Protein AF-A0A350T5T1-F1 (afdb_monomer_lite)

Sequence (169 aa):
MILPTPPPGENVVFPPTSTLLTLTTRSTAFAGVGTYNWWSVSANSGGKVTAPFIQLDPSFAIAVAGEQAQLYFQDGSPTPQSTVIEVFPAEGNVATPTNAQGIPNKTPAFVRQTDPVISKTIDGGDLTFALTVNPGEYLVYAKVTWPMVKGVEDQGDQMTEYLYRVRVQ

pLDDT: mean 85.27, std 15.11, range [41.88, 98.5]

Radius of gyration: 16.6 Å; chains: 1; bounding box: 42×27×44 Å

Secondary structure (DSSP, 8-state):
-PPPPPPSSS---SSPPEEEEETTT--EEEPEEEEEEEEETTTTEEEEEPPSSEEPPS--EEE-TT-EEEEEE-TTPPPPSEEEEEEEESTTTEE--B-TTSPBPSS-EE---S--SEEEEEESS--EEE--S-SEEEEEEEEEEEPPPTT-GGG--EEEEEEEEEEE-

Foldseek 3Di:
DDFDAADPDWFQAPPFWKWKAWDPQRFIWTWFWAKFKGTGPVVLDIAIDHHPWTFADPGEGEYAAFTKMWMDGDPRAAKFQKKKKFKAAPVPQKDFDADPVRHTDPTITGDPDDHGPDIDMDGIRGRMDTRNDDFHKMKIKMKTWGTDHPSCPVVPTGIIIIITIYGYD

Structure (mmCIF, N/CA/C/O backbone):
data_AF-A0A350T5T1-F1
#
_entry.id   AF-A0A350T5T1-F1
#
loop_
_atom_site.group_PDB
_atom_site.id
_atom_site.type_symbol
_atom_site.label_atom_id
_atom_site.label_alt_id
_atom_site.label_comp_id
_atom_site.label_asym_id
_atom_site.label_entity_id
_atom_site.label_seq_id
_atom_site.pdbx_PDB_ins_code
_atom_site.Cartn_x
_atom_site.Cartn_y
_atom_site.Cartn_z
_atom_site.occupancy
_atom_site.B_iso_or_equiv
_atom_site.auth_seq_id
_atom_site.auth_comp_id
_atom_site.auth_asym_id
_atom_site.auth_atom_id
_atom_site.pdbx_PDB_model_num
ATOM 1 N N . MET A 1 1 ? 6.351 -13.745 -26.929 1.00 45.06 1 MET A N 1
ATOM 2 C CA . MET A 1 1 ? 5.631 -12.927 -25.929 1.00 45.06 1 MET A CA 1
ATOM 3 C C . MET A 1 1 ? 5.797 -11.471 -26.347 1.00 45.06 1 MET A C 1
ATOM 5 O O . MET A 1 1 ? 6.916 -11.101 -26.671 1.00 45.06 1 MET A O 1
ATOM 9 N N . ILE A 1 2 ? 4.716 -10.696 -26.473 1.00 44.91 2 ILE A N 1
ATOM 10 C CA . ILE A 1 2 ? 4.777 -9.279 -26.880 1.00 44.91 2 ILE A CA 1
ATOM 11 C C . ILE A 1 2 ? 4.774 -8.450 -25.594 1.00 44.91 2 ILE A C 1
ATOM 13 O O . ILE A 1 2 ? 3.826 -8.553 -24.821 1.00 44.91 2 ILE A O 1
ATOM 17 N N . LEU A 1 3 ? 5.844 -7.694 -25.342 1.00 41.88 3 LEU A N 1
ATOM 18 C CA . LEU A 1 3 ? 5.933 -6.797 -24.186 1.00 41.88 3 LEU A CA 1
ATOM 19 C C . LEU A 1 3 ? 5.078 -5.541 -24.425 1.00 41.88 3 LEU A C 1
ATOM 21 O O . LEU A 1 3 ? 5.006 -5.082 -25.571 1.00 41.88 3 LEU A O 1
ATOM 25 N N . PRO A 1 4 ? 4.440 -4.973 -23.385 1.00 47.59 4 PRO A N 1
ATOM 26 C CA . PRO A 1 4 ? 3.685 -3.735 -23.520 1.00 47.59 4 PRO A CA 1
ATOM 27 C C . PRO A 1 4 ? 4.594 -2.583 -23.968 1.00 47.59 4 PRO A C 1
ATOM 29 O O . PRO A 1 4 ? 5.733 -2.439 -23.513 1.00 47.59 4 PRO A O 1
ATOM 32 N N . THR A 1 5 ? 4.078 -1.757 -24.876 1.00 48.50 5 THR A N 1
ATOM 33 C CA . THR A 1 5 ? 4.735 -0.524 -25.316 1.00 48.50 5 THR A CA 1
ATOM 34 C C . THR A 1 5 ? 4.541 0.548 -24.238 1.00 48.50 5 THR A C 1
ATOM 36 O O . THR A 1 5 ? 3.418 0.693 -23.752 1.00 48.50 5 THR A O 1
ATOM 39 N N . PRO A 1 6 ? 5.585 1.297 -23.845 1.00 50.25 6 PRO A N 1
ATOM 40 C CA . PRO A 1 6 ? 5.438 2.360 -22.854 1.00 50.25 6 PRO A CA 1
ATOM 41 C C . PRO A 1 6 ? 4.449 3.447 -23.326 1.00 50.25 6 PRO A C 1
ATOM 43 O O . PRO A 1 6 ? 4.332 3.662 -24.539 1.00 50.25 6 PRO A O 1
ATOM 46 N N . PRO A 1 7 ? 3.742 4.135 -22.406 1.00 50.59 7 PRO A N 1
ATOM 47 C CA . PRO A 1 7 ? 2.850 5.239 -22.757 1.00 50.59 7 PRO A CA 1
ATOM 48 C C . PRO A 1 7 ? 3.573 6.322 -23.583 1.00 50.59 7 PRO A C 1
ATOM 50 O O . PRO A 1 7 ? 4.751 6.594 -23.338 1.00 50.59 7 PRO A O 1
ATOM 53 N N . PRO A 1 8 ? 2.910 6.948 -24.573 1.00 43.09 8 PRO A N 1
ATOM 54 C CA . PRO A 1 8 ? 3.502 8.039 -25.340 1.00 43.09 8 PRO A CA 1
ATOM 55 C C . PRO A 1 8 ? 3.551 9.332 -24.509 1.00 43.09 8 PRO A C 1
ATOM 57 O O . PRO A 1 8 ? 2.512 9.851 -24.114 1.00 43.09 8 PRO A O 1
ATOM 60 N N . GLY A 1 9 ? 4.756 9.877 -24.306 1.00 44.94 9 GLY A N 1
ATOM 61 C CA . GLY A 1 9 ? 4.992 11.115 -23.551 1.00 44.94 9 GLY A CA 1
ATOM 62 C C . GLY A 1 9 ? 5.604 10.863 -22.169 1.00 44.94 9 GLY A C 1
ATOM 63 O O . GLY A 1 9 ? 4.968 10.280 -21.305 1.00 44.94 9 GLY A O 1
ATOM 64 N N . GLU A 1 10 ? 6.838 11.355 -22.009 1.00 44.28 10 GLU A N 1
ATOM 65 C CA . GLU A 1 10 ? 7.696 11.354 -20.812 1.00 44.28 10 GLU A CA 1
ATOM 66 C C . GLU A 1 10 ? 8.058 10.000 -20.169 1.00 44.28 10 GLU A C 1
ATOM 68 O O . GLU A 1 10 ? 7.477 8.950 -20.401 1.00 44.28 10 GLU A O 1
ATOM 73 N N . ASN A 1 11 ? 9.172 10.042 -19.440 1.00 47.16 11 ASN A N 1
ATOM 74 C CA . ASN A 1 11 ? 9.847 8.945 -18.752 1.00 47.16 11 ASN A CA 1
ATOM 75 C C . ASN A 1 11 ? 8.867 7.952 -18.097 1.00 47.16 11 ASN A C 1
ATOM 77 O O . ASN A 1 11 ? 7.928 8.375 -17.430 1.00 47.16 11 ASN A O 1
ATOM 81 N N . VAL A 1 12 ? 9.118 6.642 -18.201 1.00 52.50 12 VAL A N 1
ATOM 82 C CA . VAL A 1 12 ? 8.331 5.630 -17.474 1.00 52.50 12 VAL A CA 1
ATOM 83 C C . VAL A 1 12 ? 8.782 5.627 -16.010 1.00 52.50 12 VAL A C 1
ATOM 85 O O . VAL A 1 12 ? 9.507 4.749 -15.539 1.00 52.50 12 VAL A O 1
ATOM 88 N N . VAL A 1 13 ? 8.396 6.671 -15.280 1.00 50.88 13 VAL A N 1
ATOM 89 C CA . VAL A 1 13 ? 8.675 6.785 -13.852 1.00 50.88 13 VAL A CA 1
ATOM 90 C C . VAL A 1 13 ? 7.786 5.786 -13.125 1.00 50.88 13 VAL A C 1
ATOM 92 O O . VAL A 1 13 ? 6.655 6.074 -12.748 1.00 50.88 13 VAL A O 1
ATOM 95 N N . PHE A 1 14 ? 8.314 4.586 -12.933 1.00 59.44 14 PHE A N 1
ATOM 96 C CA . PHE A 1 14 ? 7.923 3.772 -11.800 1.00 59.44 14 PHE A CA 1
ATOM 97 C C . PHE A 1 14 ? 8.555 4.413 -10.553 1.00 59.44 14 PHE A C 1
ATOM 99 O O . PHE A 1 14 ? 9.738 4.769 -10.581 1.00 59.44 14 PHE A O 1
ATOM 106 N N . PRO A 1 15 ? 7.765 4.655 -9.500 1.00 65.19 15 PRO A N 1
ATOM 107 C CA . PRO A 1 15 ? 6.470 4.040 -9.243 1.00 65.19 15 PRO A CA 1
ATOM 108 C C . PRO A 1 15 ? 5.268 4.916 -9.636 1.00 65.19 15 PRO A C 1
ATOM 110 O O . PRO A 1 15 ? 5.285 6.119 -9.365 1.00 65.19 15 PRO A O 1
ATOM 113 N N . PRO A 1 16 ? 4.181 4.338 -10.188 1.00 76.69 16 PRO A N 1
ATOM 114 C CA . PRO A 1 16 ? 2.942 5.084 -10.346 1.00 76.69 16 PRO A CA 1
ATOM 115 C C . PRO A 1 16 ? 2.393 5.489 -8.979 1.00 76.69 16 PRO A C 1
ATOM 117 O O . PRO A 1 16 ? 2.566 4.781 -7.982 1.00 76.69 16 PRO A O 1
ATOM 120 N N . THR A 1 17 ? 1.699 6.622 -8.920 1.00 84.88 17 THR A N 1
ATOM 121 C CA . THR A 1 17 ? 0.974 6.985 -7.698 1.00 84.88 17 THR A CA 1
ATOM 122 C C . THR A 1 17 ? -0.123 5.958 -7.456 1.00 84.88 17 THR A C 1
ATOM 124 O O . THR A 1 17 ? -0.820 5.566 -8.396 1.00 84.88 17 THR A O 1
ATOM 127 N N . SER A 1 18 ? -0.279 5.526 -6.205 1.00 92.75 18 SER A N 1
ATOM 128 C CA . SER A 1 18 ? -1.305 4.566 -5.823 1.00 92.75 18 SER A CA 1
ATOM 129 C C . SER A 1 18 ? -2.160 5.068 -4.666 1.00 92.75 18 SER A C 1
ATOM 131 O O . SER A 1 18 ? -1.696 5.807 -3.795 1.00 92.75 18 SER A O 1
ATOM 133 N N . THR A 1 19 ? -3.434 4.691 -4.699 1.00 96.19 19 THR A N 1
ATOM 134 C CA . THR A 1 19 ? -4.456 5.060 -3.719 1.00 96.19 19 THR A CA 1
ATOM 135 C C . THR A 1 19 ? -5.201 3.807 -3.287 1.00 96.19 19 THR A C 1
ATOM 137 O O . THR A 1 19 ? -5.624 3.017 -4.128 1.00 96.19 19 THR A O 1
ATOM 140 N N . LEU A 1 20 ? -5.403 3.643 -1.984 1.00 97.94 20 LEU A N 1
ATOM 141 C CA . LEU A 1 20 ? -6.312 2.642 -1.436 1.00 97.94 20 LEU A CA 1
ATOM 142 C C . LEU A 1 20 ? -7.701 3.261 -1.298 1.00 97.94 20 LEU A C 1
ATOM 144 O O . LEU A 1 20 ? -7.817 4.347 -0.739 1.00 97.94 20 LEU A O 1
ATOM 148 N N . LEU A 1 21 ? -8.737 2.565 -1.763 1.00 97.81 21 LEU A N 1
ATOM 149 C CA . LEU A 1 21 ? -10.149 2.902 -1.569 1.00 97.81 21 LEU A CA 1
ATOM 150 C C . LEU A 1 21 ? -10.836 1.795 -0.777 1.00 97.81 21 LEU A C 1
ATOM 152 O O . LEU A 1 21 ? -10.737 0.622 -1.126 1.00 97.81 21 LEU A O 1
ATOM 156 N N . THR A 1 22 ? -11.615 2.169 0.221 1.00 97.62 22 THR A N 1
ATOM 157 C CA . THR A 1 22 ? -12.534 1.275 0.928 1.00 97.62 22 THR A CA 1
ATOM 158 C C . THR A 1 22 ? -13.913 1.343 0.250 1.00 97.62 22 THR A C 1
ATOM 160 O O . THR A 1 22 ? -14.405 2.424 -0.084 1.00 97.62 22 THR A O 1
ATOM 163 N N . LEU A 1 23 ? -14.519 0.199 -0.084 1.00 96.12 23 LEU A N 1
ATOM 164 C CA . LEU A 1 23 ? -15.656 0.145 -1.018 1.00 96.12 23 LEU A CA 1
ATOM 165 C C . LEU A 1 23 ? -17.030 0.450 -0.393 1.00 96.12 23 LEU A C 1
ATOM 167 O O . LEU A 1 23 ? -17.922 0.937 -1.091 1.00 96.12 23 LEU A O 1
ATOM 171 N N . THR A 1 24 ? -17.211 0.183 0.894 1.00 95.44 24 THR A N 1
ATOM 172 C CA . THR A 1 24 ? -18.417 0.492 1.674 1.00 95.44 24 THR A CA 1
ATOM 173 C C . THR A 1 24 ? -18.388 1.936 2.170 1.00 95.44 24 THR A C 1
ATOM 175 O O . THR A 1 24 ? -19.315 2.694 1.890 1.00 95.44 24 THR A O 1
ATOM 178 N N . THR A 1 25 ? -17.333 2.344 2.876 1.00 95.12 25 THR A N 1
ATOM 179 C CA . THR A 1 25 ? -17.202 3.699 3.445 1.00 95.12 25 THR A CA 1
ATOM 180 C C . THR A 1 25 ? -16.758 4.736 2.417 1.00 95.12 25 THR A C 1
ATOM 182 O O . THR A 1 25 ? -16.881 5.931 2.680 1.00 95.12 25 THR A O 1
ATOM 185 N N . ARG A 1 26 ? -16.264 4.302 1.245 1.00 96.88 26 ARG A N 1
ATOM 186 C CA . ARG A 1 26 ? -15.801 5.171 0.147 1.00 96.88 26 ARG A CA 1
ATOM 187 C C . ARG A 1 26 ? -14.708 6.147 0.588 1.00 96.88 26 ARG A C 1
ATOM 189 O O . ARG A 1 26 ? -14.697 7.304 0.176 1.00 96.88 26 ARG A O 1
ATOM 196 N N . SER A 1 27 ? -13.791 5.679 1.431 1.00 97.94 27 SER A N 1
ATOM 197 C CA . SER A 1 27 ? -12.692 6.469 1.984 1.00 97.94 27 SER A CA 1
ATOM 198 C C . SER A 1 27 ? -11.370 6.119 1.307 1.00 97.94 27 SER A C 1
ATOM 200 O O . SER A 1 27 ? -11.158 4.974 0.909 1.00 97.94 27 SER A O 1
ATOM 202 N N . THR A 1 28 ? -10.475 7.098 1.170 1.00 97.31 28 THR A N 1
ATOM 203 C CA . THR A 1 28 ? -9.218 6.933 0.430 1.00 97.31 28 THR A CA 1
ATOM 204 C C . THR A 1 28 ? -7.984 7.260 1.259 1.00 97.31 28 THR A C 1
ATOM 206 O O . THR A 1 28 ? -7.992 8.228 2.017 1.00 97.31 28 THR A O 1
ATOM 209 N N . ALA A 1 29 ? -6.899 6.519 1.034 1.00 97.44 29 ALA A N 1
ATOM 210 C CA . ALA A 1 29 ? -5.559 6.830 1.532 1.00 97.44 29 ALA A CA 1
ATOM 211 C C . ALA A 1 29 ? -4.550 6.853 0.384 1.00 97.44 29 ALA A C 1
ATOM 213 O O . ALA A 1 29 ? -4.556 5.961 -0.467 1.00 97.44 29 ALA A O 1
ATOM 214 N N . PHE A 1 30 ? -3.651 7.832 0.398 1.00 95.31 30 PHE A N 1
ATOM 215 C CA . PHE A 1 30 ? -2.498 7.878 -0.492 1.00 95.31 30 PHE A CA 1
ATOM 216 C C . PHE A 1 30 ? -1.375 6.988 0.036 1.00 95.31 30 PHE A C 1
ATOM 218 O O . PHE A 1 30 ? -1.230 6.783 1.244 1.00 95.31 30 PHE A O 1
ATOM 225 N N . ALA A 1 31 ? -0.585 6.443 -0.885 1.00 94.75 31 ALA A N 1
ATOM 226 C CA . ALA A 1 31 ? 0.544 5.607 -0.529 1.00 94.75 31 ALA A CA 1
ATOM 227 C C . ALA A 1 31 ? 1.762 6.428 -0.086 1.00 94.75 31 ALA A C 1
ATOM 229 O O . ALA A 1 31 ? 2.218 7.319 -0.803 1.00 94.75 31 ALA A O 1
ATOM 230 N N . GLY A 1 32 ? 2.387 6.013 1.013 1.00 93.31 32 GLY A N 1
ATOM 231 C CA . GLY A 1 32 ? 3.834 6.139 1.147 1.00 93.31 32 GLY A CA 1
ATOM 232 C C . GLY A 1 32 ? 4.533 5.190 0.168 1.00 93.31 32 GLY A C 1
ATOM 233 O O . GLY A 1 32 ? 4.040 4.090 -0.083 1.00 93.31 32 GLY A O 1
ATOM 234 N N . VAL A 1 33 ? 5.677 5.598 -0.382 1.00 92.06 33 VAL A N 1
ATOM 235 C CA . 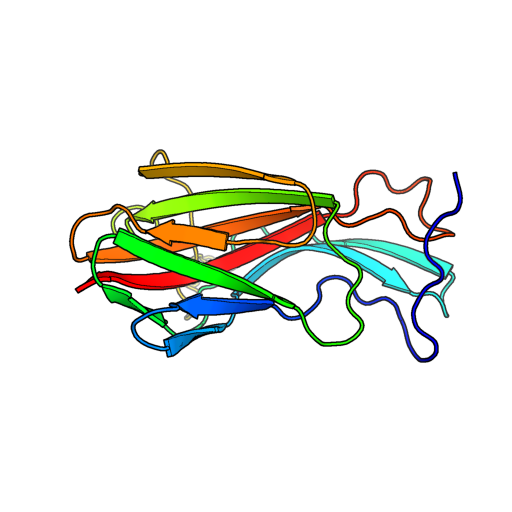VAL A 1 33 ? 6.430 4.824 -1.384 1.00 92.06 33 VAL A CA 1
ATOM 236 C C . VAL A 1 33 ? 7.745 4.322 -0.787 1.00 92.06 33 VAL A C 1
ATOM 238 O O . VAL A 1 33 ? 8.499 5.096 -0.196 1.00 92.06 33 VAL A O 1
ATOM 241 N N . GLY A 1 34 ? 7.993 3.019 -0.917 1.00 91.62 34 GLY A N 1
ATOM 242 C CA . GLY A 1 34 ? 9.190 2.329 -0.436 1.00 91.62 34 GLY A CA 1
ATOM 243 C C . GLY A 1 34 ? 10.232 2.092 -1.522 1.00 91.62 34 GLY A C 1
ATOM 244 O O . GLY A 1 34 ? 10.540 2.988 -2.300 1.00 91.62 34 GLY A O 1
ATOM 245 N N . THR A 1 35 ? 10.809 0.889 -1.564 1.00 90.38 35 THR A N 1
ATOM 246 C CA . THR A 1 35 ? 11.728 0.485 -2.637 1.00 90.38 35 THR A CA 1
ATOM 247 C C . THR A 1 35 ? 10.979 0.415 -3.962 1.00 90.38 35 THR A C 1
ATOM 249 O O . THR A 1 35 ? 9.866 -0.107 -4.026 1.00 90.38 35 THR A O 1
ATOM 252 N N . TYR A 1 36 ? 11.598 0.909 -5.031 1.00 88.06 36 TYR A N 1
ATOM 253 C CA . TYR A 1 36 ? 11.030 0.837 -6.374 1.00 88.06 36 TYR A CA 1
ATOM 254 C C . TYR A 1 36 ? 12.106 0.741 -7.452 1.00 88.06 36 TYR A C 1
ATOM 256 O O . TYR A 1 36 ? 13.244 1.189 -7.278 1.00 88.06 36 TYR A O 1
ATOM 264 N N . ASN A 1 37 ? 11.731 0.172 -8.590 1.00 82.69 37 ASN A N 1
ATOM 265 C CA . ASN A 1 37 ? 12.462 0.316 -9.845 1.00 82.69 37 ASN A CA 1
ATOM 266 C C . ASN A 1 37 ? 11.974 1.562 -10.588 1.00 82.69 37 ASN A C 1
ATOM 268 O O . ASN A 1 37 ? 10.817 1.930 -10.429 1.00 82.69 37 ASN A O 1
ATOM 272 N N . TRP A 1 38 ? 12.828 2.193 -11.396 1.00 77.12 38 TRP A N 1
ATOM 273 C CA . TRP A 1 38 ? 12.463 3.296 -12.293 1.00 77.12 38 TRP A CA 1
ATOM 274 C C . TRP A 1 38 ? 13.138 3.131 -13.656 1.00 77.12 38 TRP A C 1
ATOM 276 O O . TRP A 1 38 ? 14.237 2.578 -13.740 1.00 77.12 38 TRP A O 1
ATOM 286 N N . TRP A 1 39 ? 12.512 3.653 -14.717 1.00 70.94 39 TRP A N 1
ATOM 287 C CA . TRP A 1 39 ? 13.071 3.633 -16.069 1.00 70.94 39 TRP A CA 1
ATOM 288 C C . TRP A 1 39 ? 12.802 4.932 -16.834 1.00 70.94 39 TRP A C 1
ATOM 290 O O . TRP A 1 39 ? 11.679 5.407 -16.966 1.00 70.94 39 TRP A O 1
ATOM 300 N N . SER A 1 40 ? 13.837 5.514 -17.421 1.00 68.44 40 SER A N 1
ATOM 301 C CA . SER A 1 40 ? 13.707 6.644 -18.331 1.00 68.44 40 SER A CA 1
ATOM 302 C C . SER A 1 40 ? 13.882 6.173 -19.770 1.00 68.44 40 SER A C 1
ATOM 304 O O . SER A 1 40 ? 14.964 5.755 -20.175 1.00 68.44 40 SER A O 1
ATOM 306 N N . VAL A 1 41 ? 12.820 6.311 -20.570 1.00 65.12 41 VAL A N 1
ATOM 307 C CA . VAL A 1 41 ? 12.863 6.041 -22.017 1.00 65.12 41 VAL A CA 1
ATOM 308 C C . VAL A 1 41 ? 13.780 7.037 -22.730 1.00 65.12 41 VAL A C 1
ATOM 310 O O . VAL A 1 41 ? 14.525 6.646 -23.620 1.00 65.12 41 VAL A O 1
ATOM 313 N N . SER A 1 42 ? 13.766 8.312 -22.324 1.00 67.12 42 SER A N 1
ATOM 314 C CA . SER A 1 42 ? 14.589 9.357 -22.953 1.00 67.12 42 SER A CA 1
ATOM 315 C C . SER A 1 42 ? 16.086 9.158 -22.703 1.00 67.12 42 SER A C 1
ATOM 317 O O . SER A 1 42 ? 16.894 9.382 -23.601 1.00 67.12 42 SER A O 1
ATOM 319 N N . ALA A 1 43 ? 16.451 8.689 -21.508 1.00 66.94 43 ALA A N 1
ATOM 320 C CA . ALA A 1 43 ? 17.830 8.382 -21.149 1.00 66.94 43 ALA A CA 1
ATOM 321 C C . ALA A 1 43 ? 18.227 6.925 -21.441 1.00 66.94 43 ALA A C 1
ATOM 323 O O . ALA A 1 43 ? 19.373 6.564 -21.180 1.00 66.94 43 ALA A O 1
ATOM 324 N N . ASN A 1 44 ? 17.293 6.090 -21.920 1.00 68.06 44 ASN A N 1
ATOM 325 C CA . ASN A 1 44 ? 17.440 4.640 -22.090 1.00 68.06 44 ASN A CA 1
ATOM 326 C C . ASN A 1 44 ? 18.182 3.976 -20.914 1.00 68.06 44 ASN A C 1
ATOM 328 O O . ASN A 1 44 ? 19.129 3.209 -21.092 1.00 68.06 44 ASN A O 1
ATOM 332 N N . SER A 1 45 ? 17.807 4.362 -19.698 1.00 68.06 45 SER A N 1
ATOM 333 C CA . SER A 1 45 ? 18.460 3.921 -18.471 1.00 68.06 45 SER A CA 1
ATOM 334 C C . SER A 1 45 ? 17.453 3.819 -17.339 1.00 68.06 45 SER A C 1
ATOM 336 O O . SER A 1 45 ? 16.411 4.473 -17.342 1.00 68.06 45 SER A O 1
ATOM 338 N N . GLY A 1 46 ? 17.767 2.975 -16.365 1.00 74.12 46 GLY A N 1
ATOM 339 C CA . GLY A 1 46 ? 16.941 2.769 -15.189 1.00 74.12 46 GLY A CA 1
ATOM 340 C C . GLY A 1 46 ? 17.768 2.271 -14.029 1.00 74.12 46 GLY A C 1
ATOM 341 O O . GLY A 1 46 ? 18.988 2.107 -14.125 1.00 74.12 46 GLY A O 1
ATOM 342 N N . GLY A 1 47 ? 17.090 2.039 -12.921 1.00 75.62 47 GLY A N 1
ATOM 343 C CA . GLY A 1 47 ? 17.735 1.558 -11.722 1.00 75.62 47 GLY A CA 1
ATOM 344 C C . GLY A 1 47 ? 16.741 1.188 -10.644 1.00 75.62 47 GLY A C 1
ATOM 345 O O . GLY A 1 47 ? 15.527 1.163 -10.843 1.00 75.62 47 GLY A O 1
ATOM 346 N N . LYS A 1 48 ? 17.295 0.903 -9.472 1.00 81.31 48 LYS A N 1
ATOM 347 C CA . LYS A 1 48 ? 16.544 0.570 -8.270 1.00 81.31 48 LYS A CA 1
ATOM 348 C C . LYS A 1 48 ? 16.849 1.595 -7.193 1.00 81.31 48 LYS A C 1
ATOM 350 O O . LYS A 1 48 ? 18.009 1.801 -6.839 1.00 81.31 48 LYS A O 1
ATOM 355 N N . VAL A 1 49 ? 15.806 2.190 -6.638 1.00 82.94 49 VAL A N 1
ATOM 356 C CA . VAL A 1 49 ? 15.884 2.974 -5.408 1.00 82.94 49 VAL A CA 1
ATOM 357 C C . VAL A 1 49 ? 15.539 2.042 -4.260 1.00 82.94 49 VAL A C 1
ATOM 359 O O . VAL A 1 49 ? 14.455 1.470 -4.229 1.00 82.94 49 VAL A O 1
ATOM 362 N N . THR A 1 50 ? 16.477 1.858 -3.331 1.00 85.75 50 THR A N 1
ATOM 363 C CA . THR A 1 50 ? 16.246 1.071 -2.113 1.00 85.75 50 THR A CA 1
ATOM 364 C C . THR A 1 50 ? 15.922 2.017 -0.971 1.00 85.75 50 THR A C 1
ATOM 366 O O . THR A 1 50 ? 16.732 2.885 -0.644 1.00 85.75 50 THR A O 1
ATOM 369 N N . ALA A 1 51 ? 14.746 1.845 -0.372 1.00 84.06 51 ALA A N 1
ATOM 370 C CA . ALA A 1 51 ? 14.328 2.617 0.786 1.00 84.06 51 ALA A CA 1
ATOM 371 C C . ALA A 1 51 ? 14.532 1.774 2.058 1.00 84.06 51 ALA A C 1
ATOM 373 O O . ALA A 1 51 ? 14.030 0.653 2.121 1.00 84.06 51 ALA A O 1
ATOM 374 N N . PRO A 1 52 ? 15.250 2.273 3.082 1.00 82.12 52 PRO A N 1
ATOM 375 C CA . PRO A 1 52 ? 15.437 1.537 4.336 1.00 82.12 52 PRO A CA 1
ATOM 376 C C . PRO A 1 52 ? 14.147 1.430 5.166 1.00 82.12 52 PRO A C 1
ATOM 378 O O . PRO A 1 52 ? 14.056 0.598 6.063 1.00 82.12 52 PRO A O 1
ATOM 381 N N . PHE A 1 53 ? 13.170 2.292 4.889 1.00 87.25 53 PHE A N 1
ATOM 382 C CA . PHE A 1 53 ? 11.849 2.335 5.507 1.00 87.25 53 PHE A CA 1
ATOM 383 C C . PHE A 1 53 ? 10.874 3.058 4.569 1.00 87.25 53 PHE A C 1
ATOM 385 O O . PHE A 1 53 ? 11.301 3.815 3.695 1.00 87.25 53 PHE A O 1
ATOM 392 N N . ILE A 1 54 ? 9.569 2.873 4.784 1.00 92.69 54 ILE A N 1
ATOM 393 C CA . ILE A 1 54 ? 8.515 3.579 4.038 1.00 92.69 54 ILE A CA 1
ATOM 394 C C . ILE A 1 54 ? 7.917 4.655 4.936 1.00 92.69 54 ILE A C 1
ATOM 396 O O . ILE A 1 54 ? 7.387 4.343 6.001 1.00 92.69 54 ILE A O 1
ATOM 400 N N . GLN A 1 55 ? 8.014 5.922 4.534 1.00 92.19 55 GLN A N 1
ATOM 401 C CA . GLN A 1 55 ? 7.393 7.014 5.285 1.00 92.19 55 GLN A CA 1
ATOM 402 C C . GLN A 1 55 ? 5.870 6.920 5.211 1.00 92.19 55 GLN A C 1
ATOM 404 O O . GLN A 1 55 ? 5.305 6.616 4.163 1.00 92.19 55 GLN A O 1
ATOM 409 N N . LEU A 1 56 ? 5.213 7.191 6.333 1.00 93.44 56 LEU A N 1
ATOM 410 C CA . LEU A 1 56 ? 3.762 7.199 6.424 1.00 93.44 56 LEU A CA 1
ATOM 411 C C . LEU A 1 56 ? 3.210 8.486 5.812 1.00 93.44 56 LEU A C 1
ATOM 413 O O . LEU A 1 56 ? 3.532 9.582 6.275 1.00 93.44 56 LEU A O 1
ATOM 417 N N . ASP A 1 57 ? 2.336 8.346 4.818 1.00 93.50 57 ASP A N 1
ATOM 418 C CA . ASP A 1 57 ? 1.518 9.461 4.354 1.00 93.50 57 ASP A CA 1
ATOM 419 C C . ASP A 1 57 ? 0.546 9.896 5.476 1.00 93.50 57 ASP A C 1
ATOM 421 O O . ASP A 1 57 ? 0.052 9.057 6.243 1.00 93.50 57 ASP A O 1
ATOM 425 N N . PRO A 1 58 ? 0.279 11.201 5.662 1.00 90.88 58 PRO A N 1
ATOM 426 C CA . PRO A 1 58 ? -0.643 11.657 6.698 1.00 90.88 58 PRO A CA 1
ATOM 427 C C . PRO A 1 58 ? -2.099 11.226 6.462 1.00 90.88 58 PRO A C 1
ATOM 429 O O . PRO A 1 58 ? -2.873 11.238 7.422 1.00 90.88 58 PRO A O 1
ATOM 432 N N . SER A 1 59 ? -2.480 10.856 5.236 1.00 95.00 59 SER A N 1
ATOM 433 C CA . SER A 1 59 ? -3.836 10.410 4.910 1.00 95.00 59 SER A CA 1
ATOM 434 C C . SER A 1 59 ? -4.181 9.048 5.518 1.00 95.00 59 SER A C 1
ATOM 436 O O . SER A 1 59 ? -3.321 8.221 5.824 1.00 95.00 59 SER A O 1
ATOM 438 N N . PHE A 1 60 ? -5.482 8.829 5.703 1.00 95.06 60 PHE A N 1
ATOM 439 C CA . PHE A 1 60 ? -6.055 7.588 6.203 1.00 95.06 60 PHE A CA 1
ATOM 440 C C . PHE A 1 60 ? -7.350 7.283 5.469 1.00 95.06 60 PHE A C 1
ATOM 442 O O . PHE A 1 60 ? -8.191 8.169 5.312 1.00 95.06 60 PHE A O 1
ATOM 449 N N . ALA A 1 61 ? -7.549 6.010 5.149 1.00 97.56 61 ALA A N 1
ATOM 450 C CA . ALA A 1 61 ? -8.852 5.499 4.778 1.00 97.56 61 ALA A CA 1
ATOM 451 C C . ALA A 1 61 ? -9.570 5.011 6.040 1.00 97.56 61 ALA A C 1
ATOM 453 O O . ALA A 1 61 ? -8.969 4.388 6.917 1.00 97.56 61 ALA A O 1
ATOM 454 N N . ILE A 1 62 ? -10.863 5.285 6.136 1.00 98.06 62 ILE A N 1
ATOM 455 C CA . ILE A 1 62 ? -11.740 4.707 7.155 1.00 98.06 62 ILE A CA 1
ATOM 456 C C . ILE A 1 62 ? -12.389 3.460 6.571 1.00 98.06 62 ILE A C 1
ATOM 458 O O . ILE A 1 62 ? -12.884 3.527 5.456 1.00 98.06 62 ILE A O 1
ATOM 462 N N . ALA A 1 63 ? -12.435 2.354 7.303 1.00 97.44 63 ALA A N 1
ATOM 463 C CA . ALA A 1 63 ? -13.124 1.130 6.895 1.00 97.44 63 ALA A CA 1
ATOM 464 C C . ALA A 1 63 ? -14.029 0.618 8.020 1.00 97.44 63 ALA A C 1
ATOM 466 O O . ALA A 1 63 ? -13.775 0.901 9.189 1.00 97.44 63 ALA A O 1
ATOM 467 N N . VAL A 1 64 ? -15.042 -0.172 7.680 1.00 96.56 64 VAL A N 1
ATOM 468 C CA . VAL A 1 64 ? -15.743 -1.033 8.643 1.00 96.56 64 VAL A CA 1
ATOM 469 C C . VAL A 1 64 ? -15.129 -2.433 8.650 1.00 96.56 64 VAL A C 1
ATOM 471 O O . VAL A 1 64 ? -14.568 -2.885 7.648 1.00 96.56 64 VAL A O 1
ATOM 474 N N . ALA A 1 65 ? -15.215 -3.141 9.776 1.00 93.69 65 ALA A N 1
ATOM 475 C CA . ALA A 1 65 ? -14.673 -4.498 9.877 1.00 93.69 65 ALA A CA 1
ATOM 476 C C . ALA A 1 65 ? -15.236 -5.437 8.784 1.00 93.69 65 ALA A C 1
ATOM 478 O O . ALA A 1 65 ? -16.448 -5.537 8.588 1.00 93.69 65 ALA A O 1
ATOM 479 N N . GLY A 1 66 ? -14.349 -6.139 8.070 1.00 93.25 66 GLY A N 1
ATOM 480 C CA . GLY A 1 66 ? -14.704 -7.055 6.977 1.00 93.25 66 GLY A CA 1
ATOM 481 C C . GLY A 1 66 ? -14.967 -6.387 5.621 1.00 93.25 66 GLY A C 1
ATOM 482 O O . GLY A 1 66 ? -15.278 -7.084 4.654 1.00 93.25 66 GLY A O 1
ATOM 483 N N . GLU A 1 67 ? -14.831 -5.065 5.519 1.00 95.44 67 GLU A N 1
ATOM 484 C CA . GLU A 1 67 ? -15.004 -4.322 4.270 1.00 95.44 67 GLU A CA 1
ATOM 485 C C . GLU A 1 67 ? -13.962 -4.689 3.205 1.00 95.44 67 GLU A C 1
ATOM 487 O O . GLU A 1 67 ? -12.818 -5.020 3.512 1.00 95.44 67 GLU A O 1
ATOM 492 N N . GLN A 1 68 ? -14.345 -4.591 1.929 1.00 97.25 68 GLN A N 1
ATOM 493 C CA . GLN A 1 68 ? -13.394 -4.699 0.828 1.00 97.25 68 GLN A CA 1
ATOM 494 C C . GLN A 1 68 ? -12.638 -3.387 0.602 1.00 97.25 68 GLN A C 1
ATOM 496 O O . GLN A 1 68 ? -13.236 -2.312 0.543 1.00 97.25 68 GLN A O 1
ATOM 501 N N . ALA A 1 69 ? -11.330 -3.502 0.407 1.00 97.56 69 ALA A N 1
ATOM 502 C CA . ALA A 1 69 ? -10.461 -2.440 -0.061 1.00 97.56 69 ALA A CA 1
ATOM 503 C C . ALA A 1 69 ? -9.921 -2.777 -1.453 1.00 97.56 69 ALA A C 1
ATOM 505 O O . ALA A 1 69 ? -9.688 -3.942 -1.779 1.00 97.56 69 ALA A O 1
ATOM 506 N N . GLN A 1 70 ? -9.706 -1.740 -2.253 1.00 97.31 70 GLN A N 1
ATOM 507 C CA . GLN A 1 70 ? -9.157 -1.823 -3.596 1.00 97.31 70 GLN A CA 1
ATOM 508 C C . GLN A 1 70 ? -7.972 -0.872 -3.737 1.00 97.31 70 GLN A C 1
ATOM 510 O O . GLN A 1 70 ? -8.030 0.268 -3.273 1.00 97.31 70 GLN A O 1
ATOM 515 N N . LEU A 1 71 ? -6.911 -1.329 -4.399 1.00 96.56 71 LEU A N 1
ATOM 516 C CA . LEU A 1 71 ? -5.813 -0.460 -4.816 1.00 96.56 71 LEU A CA 1
ATOM 517 C C . LEU A 1 71 ? -6.051 0.064 -6.233 1.00 96.56 71 LEU A C 1
ATOM 519 O O . LEU A 1 71 ? -6.353 -0.703 -7.147 1.00 96.56 71 LEU A O 1
ATOM 523 N N . TYR A 1 72 ? -5.857 1.366 -6.407 1.00 91.56 72 TYR A N 1
ATOM 524 C CA . TYR A 1 72 ? -5.870 2.053 -7.692 1.00 91.56 72 TYR A CA 1
ATOM 525 C C . TYR A 1 72 ? -4.499 2.632 -7.993 1.00 91.56 72 TYR A C 1
ATOM 527 O O . TYR A 1 72 ? -3.780 3.054 -7.087 1.00 91.56 72 TYR A O 1
ATOM 535 N N . PHE A 1 73 ? -4.167 2.711 -9.275 1.00 89.00 73 PHE A N 1
ATOM 536 C CA . PHE A 1 73 ? -2.970 3.384 -9.763 1.00 89.00 73 PHE A CA 1
ATOM 537 C C . PHE A 1 73 ? -3.368 4.501 -10.714 1.00 89.00 73 PHE A C 1
ATOM 539 O O . PHE A 1 73 ? -4.456 4.471 -11.286 1.00 89.00 73 PHE A O 1
ATOM 546 N N . GLN A 1 74 ? -2.485 5.481 -10.870 1.00 82.75 74 GLN A N 1
ATOM 547 C CA . GLN A 1 74 ? -2.659 6.589 -11.805 1.00 82.75 74 GLN A CA 1
ATOM 548 C C . GLN A 1 74 ? -3.052 6.102 -13.212 1.00 82.75 74 GLN A C 1
ATOM 550 O O . GLN A 1 74 ? -2.510 5.108 -13.705 1.00 82.75 74 GLN A O 1
ATOM 555 N N . ASP A 1 75 ? -3.944 6.832 -13.883 1.00 78.00 75 ASP A N 1
ATOM 556 C CA . ASP A 1 75 ? -4.337 6.545 -15.265 1.00 78.00 75 ASP A CA 1
ATOM 557 C C . ASP A 1 75 ? -3.121 6.428 -16.196 1.00 78.00 75 ASP A C 1
ATOM 559 O O . ASP A 1 75 ? -2.180 7.221 -16.134 1.00 78.00 75 ASP A O 1
ATOM 563 N N . GLY A 1 76 ? -3.144 5.417 -17.069 1.00 74.31 76 GLY A N 1
ATOM 564 C CA . GLY A 1 76 ? -2.035 5.100 -17.974 1.00 74.31 76 GLY A CA 1
ATOM 565 C C . GLY A 1 76 ? -0.935 4.227 -17.360 1.00 74.31 76 GLY A C 1
ATOM 566 O O . GLY A 1 76 ? -0.017 3.829 -18.078 1.00 74.31 76 GLY A O 1
ATOM 567 N N . SER A 1 77 ? -1.033 3.876 -16.072 1.00 78.50 77 SER A N 1
ATOM 568 C CA . SER A 1 77 ? -0.129 2.899 -15.453 1.00 78.50 77 SER A CA 1
ATOM 569 C C . SER A 1 77 ? -0.305 1.507 -16.078 1.00 78.50 77 SER A C 1
ATOM 571 O O . SER A 1 77 ? -1.439 1.098 -16.352 1.00 78.50 77 SER A O 1
ATOM 573 N N . PRO A 1 78 ? 0.781 0.735 -16.271 1.00 78.81 78 PRO A N 1
ATOM 574 C CA . PRO A 1 78 ? 0.679 -0.665 -16.668 1.00 78.81 78 PRO A CA 1
ATOM 575 C C . PRO A 1 78 ? -0.151 -1.471 -15.670 1.00 78.81 78 PRO A C 1
ATOM 577 O O . PRO A 1 78 ? -0.118 -1.210 -14.471 1.00 78.81 78 PRO A O 1
ATOM 580 N N . THR A 1 79 ? -0.861 -2.492 -16.141 1.00 85.19 79 THR A N 1
ATOM 581 C CA . THR A 1 79 ? -1.557 -3.420 -15.243 1.00 85.19 79 THR A CA 1
ATOM 582 C C . THR A 1 79 ? -0.536 -4.239 -14.445 1.00 85.19 79 THR A C 1
ATOM 584 O O . THR A 1 79 ? 0.344 -4.833 -15.071 1.00 85.19 79 THR A O 1
ATOM 587 N N . PRO A 1 80 ? -0.641 -4.316 -13.105 1.00 89.88 80 PRO A N 1
ATOM 588 C CA . PRO A 1 80 ? 0.205 -5.186 -12.291 1.00 89.88 80 PRO A CA 1
ATOM 589 C C . PRO A 1 80 ? 0.192 -6.647 -12.760 1.00 89.88 80 PRO A C 1
ATOM 591 O O . PRO A 1 80 ? -0.840 -7.157 -13.197 1.00 89.88 80 PRO A O 1
ATOM 594 N N . GLN A 1 81 ? 1.328 -7.335 -12.630 1.00 90.25 81 GLN A N 1
ATOM 595 C CA . GLN A 1 81 ? 1.413 -8.785 -12.838 1.00 90.25 81 GLN A CA 1
ATOM 596 C C . GLN A 1 81 ? 1.003 -9.551 -11.584 1.00 90.25 81 GLN A C 1
ATOM 598 O O . GLN A 1 81 ? 0.216 -10.490 -11.665 1.00 90.25 81 GLN A O 1
ATOM 603 N N . SER A 1 82 ? 1.522 -9.132 -10.433 1.00 94.19 82 SER A N 1
ATOM 604 C CA . SER A 1 82 ? 1.204 -9.715 -9.133 1.00 94.19 82 SER A CA 1
ATOM 605 C C . SER A 1 82 ? 1.364 -8.667 -8.045 1.00 94.19 82 SER A C 1
ATOM 607 O O . SER A 1 82 ? 2.266 -7.837 -8.124 1.00 94.19 82 SER A O 1
ATOM 609 N N . THR A 1 83 ? 0.563 -8.740 -6.994 1.00 96.38 83 THR A N 1
ATOM 610 C CA . THR A 1 83 ? 0.706 -7.900 -5.807 1.00 96.38 83 THR A CA 1
ATOM 611 C C . THR A 1 83 ? 0.664 -8.758 -4.558 1.00 96.38 83 THR A C 1
ATOM 613 O O . THR A 1 83 ? -0.284 -9.511 -4.346 1.00 96.38 83 THR A O 1
ATOM 616 N N . VAL A 1 84 ? 1.677 -8.619 -3.708 1.00 97.75 84 VAL A N 1
ATOM 617 C CA . VAL A 1 84 ? 1.651 -9.148 -2.343 1.00 97.75 84 VAL A CA 1
ATOM 618 C C . VAL A 1 84 ? 1.074 -8.068 -1.437 1.00 97.75 84 VAL A C 1
ATOM 620 O O . VAL A 1 84 ? 1.651 -6.988 -1.328 1.00 97.75 84 VAL A O 1
ATOM 623 N N . ILE A 1 85 ? -0.062 -8.359 -0.812 1.00 98.31 85 ILE A N 1
ATOM 624 C CA . ILE A 1 85 ? -0.723 -7.515 0.182 1.00 98.31 85 ILE A CA 1
ATOM 625 C C . ILE A 1 85 ? -0.469 -8.096 1.561 1.00 98.31 85 ILE A C 1
ATOM 627 O O . ILE A 1 85 ? -0.741 -9.272 1.808 1.00 98.31 85 ILE A O 1
ATOM 631 N N . GLU A 1 86 ? -0.007 -7.248 2.468 1.00 98.50 86 GLU A N 1
ATOM 632 C CA . GLU A 1 86 ? 0.189 -7.588 3.867 1.00 98.50 86 GLU A CA 1
ATOM 633 C C . GLU A 1 86 ? -0.391 -6.491 4.753 1.00 98.50 86 GLU A C 1
ATOM 635 O O . GLU A 1 86 ? -0.164 -5.305 4.521 1.00 98.50 86 GLU A O 1
ATOM 640 N N . VAL A 1 87 ? -1.153 -6.876 5.771 1.00 98.31 87 VAL A N 1
ATOM 641 C CA . VAL A 1 87 ? -1.768 -5.933 6.710 1.00 98.31 87 VAL A CA 1
ATOM 642 C C . VAL A 1 87 ? -1.138 -6.123 8.075 1.00 98.31 87 VAL A C 1
ATOM 644 O O . VAL A 1 87 ? -1.139 -7.230 8.608 1.00 98.31 87 VAL A O 1
ATOM 647 N N . PHE A 1 88 ? -0.629 -5.041 8.651 1.00 98.38 88 PHE A N 1
ATOM 648 C CA . PHE A 1 88 ? 0.006 -5.021 9.965 1.00 98.38 88 PHE A CA 1
ATOM 649 C C . PHE A 1 88 ? -0.789 -4.122 10.911 1.00 98.38 88 PHE A C 1
ATOM 651 O O . PHE A 1 88 ? -1.294 -3.089 10.467 1.00 98.38 88 PHE A O 1
ATOM 658 N N . PRO A 1 89 ? -0.894 -4.447 12.209 1.00 97.75 89 PRO A N 1
ATOM 659 C CA . PRO A 1 89 ? -1.314 -3.456 13.192 1.00 97.75 89 PRO A CA 1
ATOM 660 C C . PRO A 1 89 ? -0.316 -2.289 13.191 1.00 97.75 89 PRO A C 1
ATOM 662 O O . PRO A 1 89 ? 0.893 -2.500 13.075 1.00 97.75 89 PRO A O 1
ATOM 665 N N . ALA A 1 90 ? -0.807 -1.053 13.310 1.00 97.12 90 ALA A N 1
ATOM 666 C CA . ALA A 1 90 ? 0.070 0.114 13.419 1.00 97.12 90 ALA A CA 1
ATOM 667 C C . ALA A 1 90 ? 0.880 0.084 14.726 1.00 97.12 90 ALA A C 1
ATOM 669 O O . ALA A 1 90 ? 2.050 0.470 14.752 1.00 97.12 90 ALA A O 1
ATOM 670 N N . GLU A 1 91 ? 0.280 -0.426 15.804 1.00 95.94 91 GLU A N 1
ATOM 671 C CA . GLU A 1 91 ? 0.989 -0.693 17.051 1.00 95.94 91 GLU A CA 1
ATOM 672 C C . GLU A 1 91 ? 2.132 -1.692 16.816 1.00 95.94 91 GLU A C 1
ATOM 674 O O . GLU A 1 91 ? 1.950 -2.742 16.203 1.00 95.94 91 GLU A O 1
ATOM 679 N N . GLY A 1 92 ? 3.335 -1.333 17.267 1.00 93.88 92 GLY A N 1
ATOM 680 C CA . GLY A 1 92 ? 4.545 -2.137 17.087 1.00 93.88 92 GLY A CA 1
ATOM 681 C C . GLY A 1 92 ? 5.206 -2.027 15.708 1.00 93.88 92 GLY A C 1
ATOM 682 O O . GLY A 1 92 ? 6.388 -2.320 15.604 1.00 93.88 92 GLY A O 1
ATOM 683 N N . ASN A 1 93 ? 4.518 -1.548 14.664 1.00 96.50 93 ASN A N 1
ATOM 684 C CA . ASN A 1 93 ? 5.091 -1.454 13.308 1.00 96.50 93 ASN A CA 1
ATOM 685 C C . ASN A 1 93 ? 5.354 -0.017 12.823 1.00 96.50 93 ASN A C 1
ATOM 687 O O . ASN A 1 93 ? 5.692 0.202 11.657 1.00 96.50 93 ASN A O 1
ATOM 691 N N . VAL A 1 94 ? 5.214 0.977 13.701 1.00 95.50 94 VAL A N 1
ATOM 692 C CA . VAL A 1 94 ? 5.533 2.382 13.413 1.00 95.50 94 VAL A CA 1
ATOM 693 C C . VAL A 1 94 ? 6.704 2.839 14.272 1.00 95.50 94 VAL A C 1
ATOM 695 O O . VAL A 1 94 ? 6.680 2.694 15.492 1.00 95.50 94 VAL A O 1
ATOM 698 N N . ALA A 1 95 ? 7.704 3.456 13.644 1.00 92.25 95 ALA A N 1
ATOM 699 C CA . ALA A 1 95 ? 8.784 4.135 14.349 1.00 92.25 95 ALA A CA 1
ATOM 700 C C . ALA A 1 95 ? 9.133 5.468 13.690 1.00 92.25 95 ALA A C 1
A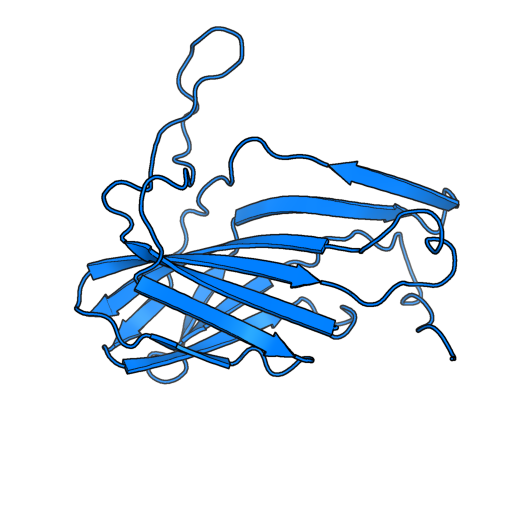TOM 702 O O . ALA A 1 95 ? 8.770 5.741 12.547 1.00 92.25 95 ALA A O 1
ATOM 703 N N . THR A 1 96 ? 9.888 6.291 14.408 1.00 90.00 96 THR A N 1
ATOM 704 C CA . THR A 1 96 ? 10.432 7.543 13.886 1.00 90.00 96 THR A CA 1
ATOM 705 C C . THR A 1 96 ? 11.905 7.325 13.536 1.00 90.00 96 THR A C 1
ATOM 707 O O . THR A 1 96 ? 12.733 7.271 14.449 1.00 90.00 96 THR A O 1
ATOM 710 N N . PRO A 1 97 ? 12.260 7.157 12.249 1.00 82.00 97 PRO A N 1
ATOM 711 C CA . PRO A 1 97 ? 13.638 6.891 11.860 1.00 82.00 97 PRO A CA 1
ATOM 712 C C . PRO A 1 97 ? 14.523 8.106 12.137 1.00 82.00 97 PRO A C 1
ATOM 714 O O . PRO A 1 97 ? 14.070 9.248 12.061 1.00 82.00 97 PRO A O 1
ATOM 717 N N . THR A 1 98 ? 15.800 7.877 12.420 1.00 80.50 98 THR A N 1
ATOM 718 C CA . THR A 1 98 ? 16.807 8.935 12.548 1.00 80.50 98 THR A CA 1
ATOM 719 C C . THR A 1 98 ? 17.559 9.124 11.231 1.00 80.50 98 THR A C 1
ATOM 721 O O . THR A 1 98 ? 17.708 8.195 10.438 1.00 80.50 98 THR A O 1
ATOM 724 N N . ASN A 1 99 ? 18.018 10.347 10.961 1.00 74.38 99 ASN A N 1
ATOM 725 C CA . ASN A 1 99 ? 18.944 10.603 9.860 1.00 74.38 99 ASN A CA 1
ATOM 726 C C . ASN A 1 99 ? 20.366 10.112 10.205 1.00 74.38 99 ASN A C 1
ATOM 728 O O . ASN A 1 99 ? 20.627 9.645 11.313 1.00 74.38 99 ASN A O 1
ATOM 732 N N . ALA A 1 100 ? 21.310 10.252 9.268 1.00 70.75 100 ALA A N 1
ATOM 733 C CA . ALA A 1 100 ? 22.698 9.804 9.446 1.00 70.75 100 ALA A CA 1
ATOM 734 C C . ALA A 1 100 ? 23.427 10.463 10.638 1.00 70.75 100 ALA A C 1
ATOM 736 O O . ALA A 1 100 ? 24.422 9.934 11.121 1.00 70.75 100 ALA A O 1
ATOM 737 N N . GLN A 1 101 ? 22.934 11.605 11.121 1.00 77.94 101 GLN A N 1
ATOM 738 C CA . GLN A 1 101 ? 23.451 12.336 12.279 1.00 77.94 101 GLN A CA 1
ATOM 739 C C . GLN A 1 101 ? 22.742 11.948 13.590 1.00 77.94 101 GLN A C 1
ATOM 741 O O . GLN A 1 101 ? 22.974 12.577 14.620 1.00 77.94 101 GLN A O 1
ATOM 746 N N . GLY A 1 102 ? 21.862 10.941 13.567 1.00 74.75 102 GLY A N 1
ATOM 747 C CA . GLY A 1 102 ? 21.103 10.486 14.733 1.00 74.75 102 GLY A CA 1
ATOM 748 C C . GLY A 1 102 ? 19.920 11.384 15.107 1.00 74.75 102 GLY A C 1
ATOM 749 O O . GLY A 1 102 ? 19.306 11.175 16.150 1.00 74.75 102 GLY A O 1
ATOM 750 N N . ILE A 1 103 ? 19.572 12.371 14.277 1.00 76.44 103 ILE A N 1
ATOM 751 C CA . ILE A 1 103 ? 18.458 13.289 14.537 1.00 76.44 103 ILE A CA 1
ATOM 752 C C . ILE A 1 103 ? 17.159 12.627 14.058 1.00 76.44 103 ILE A C 1
ATOM 754 O O . ILE A 1 103 ? 17.098 12.225 12.891 1.00 76.44 103 ILE A O 1
ATOM 758 N N . PRO A 1 104 ? 16.113 12.519 14.902 1.00 75.50 104 PRO A N 1
ATOM 759 C CA . PRO A 1 104 ? 14.822 11.984 14.486 1.00 75.50 104 PRO A CA 1
ATOM 760 C C . PRO A 1 104 ? 14.263 12.749 13.289 1.00 75.50 104 PRO A C 1
ATOM 762 O O . PRO A 1 104 ? 14.165 13.979 13.297 1.00 75.50 104 PRO A O 1
ATOM 765 N N . ASN A 1 105 ? 13.876 12.010 12.258 1.00 71.56 105 ASN A N 1
ATOM 766 C CA . ASN A 1 105 ? 13.070 12.547 11.182 1.00 71.56 105 ASN A CA 1
ATOM 767 C C . ASN A 1 105 ? 11.685 12.910 11.742 1.00 71.56 105 ASN A C 1
ATOM 769 O O . ASN A 1 105 ? 11.225 12.306 12.704 1.00 71.56 105 ASN A O 1
ATOM 773 N N . LYS A 1 106 ? 11.002 13.911 11.188 1.00 76.88 106 LYS A N 1
ATOM 774 C CA . LYS A 1 106 ? 9.702 14.344 11.741 1.00 76.88 106 LYS A CA 1
ATOM 775 C C . LYS A 1 106 ? 8.537 13.446 11.319 1.00 76.88 106 LYS A C 1
ATOM 777 O O . LYS A 1 106 ? 7.459 13.547 11.896 1.00 76.88 106 LYS A O 1
ATOM 782 N N . THR A 1 107 ? 8.756 12.587 10.328 1.00 82.00 107 THR A N 1
ATOM 783 C CA . THR A 1 107 ? 7.717 11.748 9.732 1.00 82.00 107 THR A CA 1
ATOM 784 C C . THR A 1 107 ? 7.842 10.312 10.241 1.00 82.00 107 THR A C 1
ATOM 786 O O . THR A 1 107 ? 8.900 9.703 10.047 1.00 82.00 107 THR A O 1
ATOM 789 N N . PRO A 1 108 ? 6.789 9.756 10.866 1.00 91.25 108 PRO A N 1
ATOM 790 C CA . PRO A 1 108 ? 6.718 8.338 11.195 1.00 91.25 108 PRO A CA 1
ATOM 791 C C . PRO A 1 108 ? 6.909 7.460 9.951 1.00 91.25 108 PRO A C 1
ATOM 793 O O . PRO A 1 108 ? 6.528 7.836 8.842 1.00 91.25 108 PRO A O 1
ATOM 796 N N . ALA A 1 109 ? 7.478 6.277 10.132 1.00 93.56 109 ALA A N 1
ATOM 797 C CA . ALA A 1 109 ? 7.717 5.316 9.069 1.00 93.56 109 ALA A CA 1
ATOM 798 C C . ALA A 1 109 ? 7.301 3.908 9.495 1.00 93.56 109 ALA A C 1
ATOM 800 O O . ALA A 1 109 ? 7.273 3.579 10.683 1.00 93.56 109 ALA A O 1
ATOM 801 N N . PHE A 1 110 ? 6.997 3.078 8.504 1.00 95.25 110 PHE A N 1
ATOM 802 C CA . PHE A 1 110 ? 6.770 1.658 8.699 1.00 95.25 110 PHE A CA 1
ATOM 803 C C . PHE A 1 110 ? 8.081 0.927 8.929 1.00 95.25 110 PHE A C 1
ATOM 805 O O . PHE A 1 110 ? 9.041 1.072 8.167 1.00 95.25 110 PHE A O 1
ATOM 812 N N . VAL A 1 111 ? 8.076 0.105 9.970 1.00 91.50 111 VAL A N 1
ATOM 813 C CA . VAL A 1 111 ? 9.135 -0.842 10.284 1.00 91.50 111 VAL A CA 1
ATOM 814 C C . VAL A 1 111 ? 8.463 -2.163 10.592 1.00 91.50 111 VAL A C 1
ATOM 816 O O . VAL A 1 111 ? 7.636 -2.250 11.493 1.00 91.50 111 VAL A O 1
ATOM 819 N N . ARG A 1 112 ? 8.807 -3.197 9.835 1.00 91.94 112 ARG A N 1
ATOM 820 C CA . ARG A 1 112 ? 8.193 -4.513 9.980 1.00 91.94 112 ARG A CA 1
ATOM 821 C C . ARG A 1 112 ? 8.762 -5.217 11.215 1.00 91.94 112 ARG A C 1
ATOM 823 O O . ARG A 1 112 ? 9.869 -5.744 11.153 1.00 91.94 112 ARG A O 1
ATOM 830 N N . GLN A 1 113 ? 8.032 -5.184 12.329 1.00 92.62 113 GLN A N 1
ATOM 831 C CA . GLN A 1 113 ? 8.443 -5.801 13.600 1.00 92.62 113 GLN A CA 1
ATOM 832 C C . GLN A 1 113 ? 7.587 -7.004 13.994 1.00 92.62 113 GLN A C 1
ATOM 834 O O . GLN A 1 113 ? 8.050 -7.851 14.756 1.00 92.62 113 GLN A O 1
ATOM 839 N N . THR A 1 114 ? 6.359 -7.092 13.484 1.00 95.50 114 THR A N 1
ATOM 840 C CA . THR A 1 114 ? 5.462 -8.227 13.723 1.00 95.50 114 THR A CA 1
ATOM 841 C C . THR A 1 114 ? 5.129 -8.943 12.422 1.00 95.50 114 THR A C 1
ATOM 843 O O . THR A 1 114 ? 5.313 -8.403 11.328 1.00 95.50 114 THR A O 1
ATOM 846 N N . ASP A 1 115 ? 4.574 -10.147 12.540 1.00 96.94 115 ASP A N 1
ATOM 847 C CA . ASP A 1 115 ? 3.935 -10.812 11.409 1.00 96.94 115 ASP A CA 1
ATOM 848 C C . ASP A 1 115 ? 2.661 -10.060 10.984 1.00 96.94 115 ASP A C 1
ATOM 850 O O . ASP A 1 115 ? 2.018 -9.402 11.816 1.00 96.94 115 ASP A O 1
ATOM 854 N N . PRO A 1 116 ? 2.291 -10.121 9.692 1.00 97.88 116 PRO A N 1
ATOM 855 C CA . PRO A 1 116 ? 1.052 -9.529 9.222 1.00 97.88 116 PRO A CA 1
ATOM 856 C C . PRO A 1 116 ? -0.164 -10.337 9.692 1.00 97.88 116 PRO A C 1
ATOM 858 O O . PRO A 1 116 ? -0.148 -11.566 9.712 1.00 97.88 116 PRO A O 1
ATOM 861 N N . VAL A 1 117 ? -1.257 -9.640 10.000 1.00 97.56 117 VAL A N 1
ATOM 862 C CA . VAL A 1 117 ? -2.553 -10.255 10.341 1.00 97.56 117 VAL A CA 1
ATOM 863 C C . VAL A 1 117 ? -3.324 -10.724 9.105 1.00 97.56 117 VAL A C 1
ATOM 865 O O . VAL A 1 117 ? -4.187 -11.591 9.203 1.00 97.56 117 VAL A O 1
ATOM 868 N N . ILE A 1 118 ? -3.002 -10.174 7.932 1.00 97.25 118 ILE A N 1
ATOM 869 C CA . ILE A 1 118 ? -3.477 -10.637 6.624 1.00 97.25 118 ILE A CA 1
ATOM 870 C C . ILE A 1 118 ? -2.268 -10.696 5.699 1.00 97.25 118 ILE A C 1
ATOM 872 O O . ILE A 1 118 ? -1.537 -9.717 5.609 1.00 97.25 118 ILE A O 1
ATOM 876 N N . SER A 1 119 ? -2.087 -11.798 4.974 1.00 97.56 119 SER A N 1
ATOM 877 C CA . SER A 1 119 ? -1.112 -11.909 3.887 1.00 97.56 119 SER A CA 1
ATOM 878 C C . SER A 1 119 ? -1.766 -12.607 2.700 1.00 97.56 119 SER A C 1
ATOM 880 O O . SER A 1 119 ? -2.382 -13.665 2.859 1.00 97.56 119 SER A O 1
ATOM 882 N N . LYS A 1 120 ? -1.700 -11.992 1.518 1.00 96.62 120 LYS A N 1
ATOM 88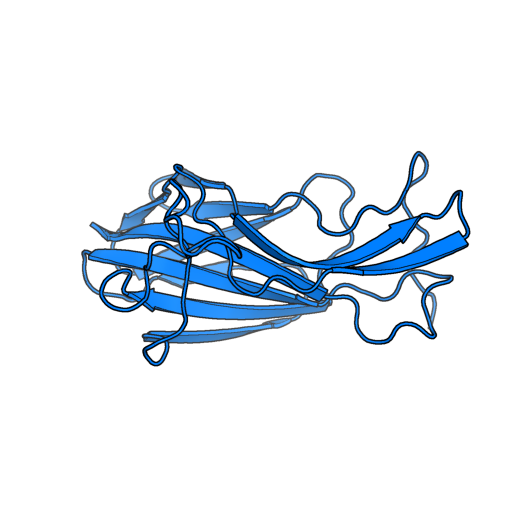3 C CA . LYS A 1 120 ? -2.308 -12.521 0.295 1.00 96.62 120 LYS A CA 1
ATOM 884 C C . LYS A 1 120 ? -1.508 -12.101 -0.929 1.00 96.62 120 LYS A C 1
ATOM 886 O O . LYS A 1 120 ? -1.048 -10.967 -1.014 1.00 96.62 120 LYS A O 1
ATOM 891 N N . THR A 1 121 ? -1.438 -12.985 -1.915 1.00 97.31 121 THR A N 1
ATOM 892 C CA . THR A 1 121 ? -0.988 -12.648 -3.269 1.00 97.31 121 THR A CA 1
ATOM 893 C C . THR A 1 121 ? -2.197 -12.539 -4.189 1.00 97.31 121 THR A C 1
ATOM 895 O O . THR A 1 121 ? -3.101 -13.377 -4.143 1.00 97.31 121 THR A O 1
ATOM 898 N N . ILE A 1 122 ? -2.235 -11.478 -4.988 1.00 95.88 122 ILE A N 1
ATOM 899 C CA . ILE A 1 122 ? -3.259 -11.218 -5.996 1.00 95.88 122 ILE A CA 1
ATOM 900 C C . ILE A 1 122 ? -2.561 -11.115 -7.346 1.00 95.88 122 ILE A C 1
ATOM 902 O O . ILE A 1 122 ? -1.666 -10.287 -7.504 1.00 95.88 122 ILE A O 1
ATOM 906 N N . ASP A 1 123 ? -2.980 -11.927 -8.309 1.00 93.75 123 ASP A N 1
ATOM 907 C CA . ASP A 1 123 ? -2.452 -11.881 -9.670 1.00 93.75 123 ASP A CA 1
ATOM 908 C C . ASP A 1 123 ? -3.301 -10.955 -10.551 1.00 93.75 123 ASP A C 1
ATOM 910 O O . ASP A 1 123 ? -4.531 -10.933 -10.464 1.00 93.75 123 ASP A O 1
ATOM 914 N N . GLY A 1 124 ? -2.644 -10.200 -11.430 1.00 86.56 124 GLY A N 1
ATOM 915 C CA . GLY A 1 124 ? -3.293 -9.259 -12.340 1.00 86.56 124 GLY A CA 1
ATOM 916 C C . GLY A 1 124 ? -3.704 -7.926 -11.700 1.00 86.56 124 GLY A C 1
ATOM 917 O O . GLY A 1 124 ? -3.163 -7.498 -10.683 1.00 86.56 124 GLY A O 1
ATOM 918 N N . GLY A 1 125 ? -4.644 -7.231 -12.351 1.00 84.12 125 GLY A N 1
ATOM 919 C CA . GLY A 1 125 ? -5.018 -5.847 -12.026 1.00 84.12 125 GLY A CA 1
ATOM 920 C C . GLY A 1 125 ? -6.198 -5.656 -11.072 1.00 84.12 125 GLY A C 1
ATOM 921 O O . GLY A 1 125 ? -6.449 -4.525 -10.662 1.00 84.12 125 GLY A O 1
ATOM 922 N N . ASP A 1 126 ? -6.932 -6.714 -10.720 1.00 88.69 126 ASP A N 1
ATOM 923 C CA . ASP A 1 126 ? -8.035 -6.624 -9.753 1.00 88.69 126 ASP A CA 1
ATOM 924 C C . ASP A 1 126 ? -7.499 -6.743 -8.323 1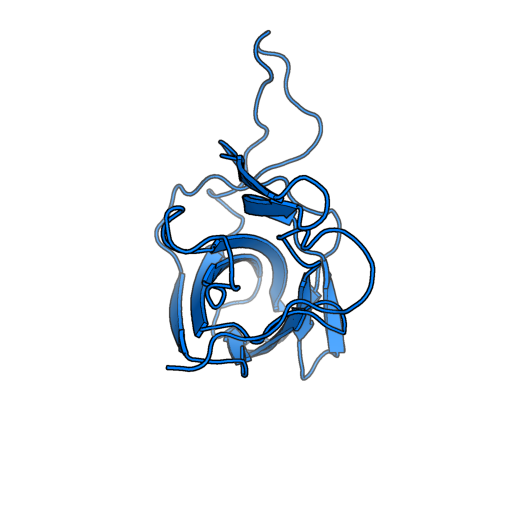.00 88.69 126 ASP A C 1
ATOM 926 O O . ASP A 1 126 ? -7.528 -7.803 -7.699 1.00 88.69 126 ASP A O 1
ATOM 930 N N . LEU A 1 127 ? -6.952 -5.639 -7.814 1.00 93.94 127 LEU A N 1
ATOM 931 C CA . LEU A 1 127 ? -6.290 -5.583 -6.511 1.00 93.94 127 LEU A CA 1
ATOM 932 C C . LEU A 1 127 ? -7.275 -5.348 -5.364 1.00 93.94 127 LEU A C 1
ATOM 934 O O . LEU A 1 127 ? -7.147 -4.384 -4.605 1.00 93.94 127 LEU A O 1
ATOM 938 N N . THR A 1 128 ? -8.249 -6.248 -5.246 1.00 96.31 128 THR A N 1
ATOM 939 C CA . THR A 1 128 ? -9.306 -6.193 -4.234 1.00 96.31 128 THR A CA 1
ATOM 940 C C . THR A 1 128 ? -9.091 -7.241 -3.134 1.00 96.31 128 THR A C 1
ATOM 942 O O . THR A 1 128 ? -8.829 -8.421 -3.394 1.00 96.31 128 THR A O 1
AT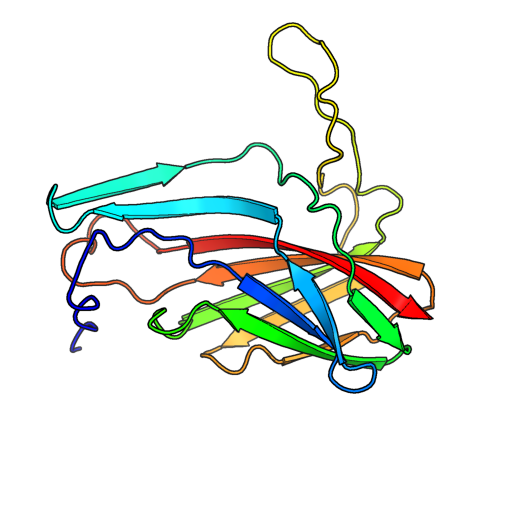OM 945 N N . PHE A 1 129 ? -9.209 -6.832 -1.869 1.00 96.00 129 PHE A N 1
ATOM 946 C CA . PHE A 1 129 ? -9.047 -7.706 -0.700 1.00 96.00 129 PHE A CA 1
ATOM 947 C C . PHE A 1 129 ? -9.955 -7.283 0.462 1.00 96.00 129 PHE A C 1
ATOM 949 O O . PHE A 1 129 ? -10.391 -6.141 0.532 1.00 96.00 129 PHE A O 1
ATOM 956 N N . ALA A 1 130 ? -10.257 -8.207 1.378 1.00 95.88 130 ALA A N 1
ATOM 957 C CA . ALA A 1 130 ? -11.096 -7.928 2.544 1.00 95.88 130 ALA A CA 1
ATOM 958 C C . ALA A 1 130 ? -10.251 -7.544 3.769 1.00 95.88 130 ALA A C 1
ATOM 960 O O . ALA A 1 130 ? -9.271 -8.217 4.087 1.00 95.88 130 ALA A O 1
ATOM 961 N N . LEU A 1 131 ? -10.668 -6.503 4.488 1.00 95.81 131 LEU A N 1
ATOM 962 C CA . LEU A 1 131 ? -10.112 -6.061 5.768 1.00 95.81 131 LEU A CA 1
ATOM 963 C C . LEU A 1 131 ? -10.798 -6.796 6.930 1.00 95.81 131 LEU A C 1
ATOM 965 O O . LEU A 1 131 ? -11.478 -6.201 7.766 1.00 95.81 131 LEU A O 1
ATOM 969 N N . THR A 1 132 ? -10.644 -8.120 6.983 1.00 95.31 132 THR A N 1
ATOM 970 C CA . THR A 1 132 ? -11.137 -8.975 8.080 1.00 95.31 132 THR A CA 1
ATOM 971 C C . THR A 1 132 ? -10.236 -8.878 9.311 1.00 95.31 132 THR A C 1
ATOM 973 O O . THR A 1 132 ? -9.510 -9.808 9.650 1.00 95.31 132 THR A O 1
ATOM 976 N N . VAL A 1 133 ? -10.275 -7.722 9.969 1.00 95.56 133 VAL A N 1
ATOM 977 C CA . VAL A 1 133 ? -9.540 -7.419 11.202 1.00 95.56 133 VAL A CA 1
ATOM 978 C C . VAL A 1 133 ? -10.466 -6.749 12.219 1.00 95.56 133 VAL A C 1
ATOM 980 O O . VAL A 1 133 ? -11.503 -6.193 11.855 1.00 95.56 133 VAL A O 1
ATOM 983 N N . ASN A 1 134 ? -10.096 -6.800 13.500 1.00 96.12 134 ASN A N 1
ATOM 984 C CA . ASN A 1 134 ? -10.819 -6.089 14.557 1.00 96.12 134 ASN A CA 1
ATOM 985 C C . ASN A 1 134 ? -10.669 -4.563 14.397 1.00 96.12 134 ASN A C 1
ATOM 987 O O . ASN A 1 134 ? -9.701 -4.122 13.773 1.00 96.12 134 ASN A O 1
ATOM 991 N N . PRO A 1 135 ? -11.553 -3.744 14.996 1.00 97.19 135 PRO A N 1
ATOM 992 C CA . PRO A 1 135 ? -11.387 -2.291 15.010 1.00 97.19 135 PRO A CA 1
ATOM 993 C C . PRO A 1 135 ? -10.007 -1.861 15.530 1.00 97.19 135 PRO A C 1
ATOM 995 O O . PRO A 1 135 ? -9.492 -2.434 16.491 1.00 97.19 135 PRO A O 1
ATOM 998 N N . GLY A 1 136 ? -9.399 -0.866 14.884 1.00 97.44 136 GLY A N 1
ATOM 999 C CA . GLY A 1 136 ? -8.030 -0.430 15.171 1.00 97.44 136 GLY A CA 1
ATOM 1000 C C . GLY A 1 136 ? -7.357 0.291 14.003 1.00 97.44 136 GLY A C 1
ATOM 1001 O O . GLY A 1 136 ? -7.948 0.475 12.938 1.00 97.44 136 GLY A O 1
ATOM 1002 N N . GLU A 1 137 ? -6.108 0.716 14.201 1.00 97.94 137 GLU A N 1
ATOM 1003 C CA . GLU A 1 137 ? -5.275 1.295 13.140 1.00 97.94 137 GLU A CA 1
ATOM 1004 C C . GLU A 1 137 ? -4.342 0.248 12.535 1.00 97.94 137 GLU A C 1
ATOM 1006 O O . GLU A 1 137 ? -3.639 -0.468 13.250 1.00 97.94 137 GLU A O 1
ATOM 1011 N N . TYR A 1 138 ? -4.310 0.204 11.207 1.00 98.19 138 TYR A N 1
ATOM 1012 C CA . TYR A 1 138 ? -3.550 -0.765 10.434 1.00 98.19 138 TYR A CA 1
ATOM 1013 C C . TYR A 1 138 ? -2.738 -0.091 9.332 1.00 98.19 138 TYR A C 1
ATOM 1015 O O . TYR A 1 138 ? -3.083 0.976 8.814 1.00 98.19 138 TYR A O 1
ATOM 1023 N N . LEU A 1 139 ? -1.657 -0.764 8.962 1.00 98.31 139 LEU A N 1
ATOM 1024 C CA . LEU A 1 139 ? -0.787 -0.439 7.850 1.00 98.31 139 LEU A CA 1
ATOM 1025 C C . LEU A 1 139 ? -0.976 -1.503 6.775 1.00 98.31 139 LEU A C 1
ATOM 1027 O O . LEU A 1 139 ? -0.728 -2.683 7.020 1.00 98.31 139 LEU A O 1
ATOM 1031 N N . VAL A 1 140 ? -1.415 -1.093 5.592 1.00 98.31 140 VAL A N 1
ATOM 1032 C CA . VAL A 1 140 ? -1.508 -1.978 4.430 1.00 98.31 140 VAL A CA 1
ATOM 1033 C C . VAL A 1 140 ? -0.235 -1.795 3.621 1.00 98.31 140 VAL A C 1
ATOM 1035 O O . VAL A 1 140 ? -0.044 -0.756 2.996 1.00 98.31 140 VAL A O 1
ATOM 1038 N N . TYR A 1 141 ? 0.637 -2.791 3.642 1.00 98.31 141 TYR A N 1
ATOM 1039 C CA . TYR A 1 141 ? 1.799 -2.876 2.772 1.00 98.31 141 TYR A CA 1
ATOM 1040 C C . TYR A 1 141 ? 1.413 -3.599 1.480 1.00 98.31 141 TYR A C 1
ATOM 1042 O O . TYR A 1 141 ? 0.755 -4.641 1.510 1.00 98.31 141 TYR A O 1
ATOM 1050 N N . ALA A 1 142 ? 1.835 -3.056 0.343 1.00 97.69 142 ALA A N 1
ATOM 1051 C CA . ALA A 1 142 ? 1.654 -3.677 -0.959 1.00 97.69 142 ALA A CA 1
ATOM 1052 C C . ALA A 1 142 ? 2.979 -3.699 -1.718 1.00 97.69 142 ALA A C 1
ATOM 1054 O O . ALA A 1 142 ? 3.528 -2.648 -2.039 1.00 97.69 142 ALA A O 1
ATOM 1055 N N . LYS A 1 143 ? 3.471 -4.891 -2.051 1.00 96.00 143 LYS A N 1
ATOM 1056 C CA . LYS A 1 143 ? 4.579 -5.068 -2.991 1.00 96.00 143 LYS A CA 1
ATOM 1057 C C . LYS A 1 143 ? 4.012 -5.459 -4.345 1.00 96.00 143 LYS A C 1
ATOM 1059 O O . LYS A 1 143 ? 3.563 -6.589 -4.531 1.00 96.00 143 LYS A O 1
ATOM 1064 N N . VAL A 1 144 ? 4.024 -4.508 -5.267 1.00 94.19 144 VAL A N 1
ATOM 1065 C CA . VAL A 1 144 ? 3.475 -4.649 -6.613 1.00 94.19 144 VAL A CA 1
ATOM 1066 C C . VAL A 1 144 ? 4.601 -5.015 -7.567 1.00 94.19 144 VAL A C 1
ATOM 1068 O O . VAL A 1 144 ? 5.609 -4.315 -7.623 1.00 94.19 144 VAL A O 1
ATOM 1071 N N . THR A 1 145 ? 4.424 -6.100 -8.313 1.00 90.81 145 THR A N 1
ATOM 1072 C CA . THR A 1 145 ? 5.277 -6.493 -9.435 1.00 90.81 145 THR A CA 1
ATOM 1073 C C . THR A 1 145 ? 4.622 -6.029 -10.727 1.00 90.81 145 THR A C 1
ATOM 1075 O O . THR A 1 145 ? 3.474 -6.370 -11.029 1.00 90.81 145 THR A O 1
ATOM 1078 N N . TRP A 1 146 ? 5.365 -5.250 -11.495 1.00 86.88 146 TRP A N 1
ATOM 1079 C CA . TRP A 1 146 ? 4.951 -4.661 -12.755 1.00 86.88 146 TRP A CA 1
ATOM 1080 C C . TRP A 1 146 ? 5.422 -5.511 -13.932 1.00 86.88 146 TRP A C 1
ATOM 1082 O O . TRP A 1 146 ? 6.473 -6.151 -13.854 1.00 86.88 146 TRP A O 1
ATOM 1092 N N . PRO A 1 147 ? 4.687 -5.495 -15.054 1.00 80.94 147 PRO A N 1
ATOM 1093 C CA . PRO A 1 147 ? 5.163 -6.114 -16.275 1.00 80.94 147 PRO A CA 1
ATOM 1094 C C . PRO A 1 147 ? 6.471 -5.469 -16.713 1.00 80.94 147 PRO A C 1
ATOM 1096 O O . PRO A 1 147 ? 6.621 -4.246 -16.686 1.00 80.94 147 PRO A O 1
ATOM 1099 N N . MET A 1 148 ? 7.400 -6.304 -17.176 1.00 75.06 148 MET A N 1
ATOM 1100 C CA . MET A 1 148 ? 8.575 -5.815 -17.884 1.00 75.06 148 MET A CA 1
ATOM 1101 C C . MET A 1 148 ? 8.126 -4.984 -19.088 1.00 75.06 148 MET A C 1
ATOM 1103 O O . MET A 1 148 ? 7.297 -5.415 -19.894 1.00 75.06 148 MET A O 1
ATOM 1107 N N . VAL A 1 149 ? 8.690 -3.790 -19.208 1.00 66.81 149 VAL A N 1
ATOM 1108 C CA . VAL A 1 149 ? 8.567 -2.952 -20.399 1.00 66.81 149 VAL A CA 1
ATOM 1109 C C . VAL A 1 149 ? 9.757 -3.207 -21.319 1.00 66.81 149 VAL A C 1
ATOM 1111 O O . VAL A 1 149 ? 10.816 -3.664 -20.895 1.00 66.81 149 VAL A O 1
ATOM 1114 N N . LYS A 1 150 ? 9.583 -2.952 -22.614 1.00 62.50 150 LYS A N 1
ATOM 1115 C CA . LYS A 1 150 ? 10.668 -3.118 -23.587 1.00 62.50 150 LYS A CA 1
ATOM 1116 C C . LYS A 1 150 ? 11.848 -2.191 -23.244 1.00 62.50 150 LYS A C 1
ATOM 1118 O O . LYS A 1 150 ? 11.630 -0.993 -23.065 1.00 62.50 150 LYS A O 1
ATOM 1123 N N . GLY A 1 151 ? 13.071 -2.719 -23.209 1.00 61.97 151 GLY A N 1
ATOM 1124 C CA . GLY A 1 151 ? 14.304 -1.982 -22.895 1.00 61.97 151 GLY A CA 1
ATOM 1125 C C . GLY A 1 151 ? 14.827 -2.138 -21.458 1.00 61.97 151 GLY A C 1
ATOM 1126 O O . GLY A 1 151 ? 15.923 -1.658 -21.178 1.00 61.97 151 GLY A O 1
ATOM 1127 N N . VAL A 1 152 ? 14.089 -2.806 -20.558 1.00 64.31 152 VAL A N 1
ATOM 1128 C CA . VAL A 1 152 ? 14.512 -3.092 -19.164 1.00 64.31 152 VAL A CA 1
ATOM 1129 C C . VAL A 1 152 ? 14.702 -4.578 -18.872 1.00 64.31 152 VAL A C 1
ATOM 1131 O O . VAL A 1 152 ? 14.727 -4.983 -17.711 1.00 64.31 152 VAL A O 1
ATOM 1134 N N . GLU A 1 153 ? 14.827 -5.406 -19.905 1.00 68.81 153 GLU A N 1
ATOM 1135 C CA . GLU A 1 153 ? 14.850 -6.865 -19.778 1.00 68.81 153 GLU A CA 1
ATOM 1136 C C . GLU A 1 153 ? 15.992 -7.359 -18.866 1.00 68.81 153 GLU A C 1
ATOM 1138 O O . GLU A 1 153 ? 15.811 -8.305 -18.102 1.00 68.81 153 GLU A O 1
ATOM 1143 N N . ASP A 1 154 ? 17.130 -6.661 -18.867 1.00 66.25 154 ASP A N 1
ATOM 1144 C CA . ASP A 1 154 ? 18.317 -7.021 -18.081 1.00 66.25 154 ASP A CA 1
ATOM 1145 C C . ASP A 1 154 ? 18.283 -6.504 -16.625 1.00 66.25 154 ASP A C 1
ATOM 1147 O O . ASP A 1 154 ? 19.221 -6.730 -15.859 1.00 66.25 154 ASP A O 1
ATOM 1151 N N . GLN A 1 155 ? 17.223 -5.793 -16.214 1.00 63.50 155 GLN A N 1
ATOM 1152 C CA . GLN A 1 155 ? 17.144 -5.124 -14.902 1.00 63.50 155 GLN A CA 1
ATOM 1153 C C . GLN A 1 155 ? 16.423 -5.938 -13.816 1.00 63.50 155 GLN A C 1
ATOM 1155 O O . GLN A 1 155 ? 16.290 -5.469 -12.682 1.00 63.50 155 GLN A O 1
ATOM 1160 N N . GLY A 1 156 ? 15.985 -7.157 -14.139 1.00 67.94 156 GLY A N 1
ATOM 1161 C CA . GLY A 1 156 ? 15.226 -8.021 -13.234 1.00 67.94 156 GLY A CA 1
ATOM 1162 C C . GLY A 1 156 ? 13.778 -7.564 -13.027 1.00 67.94 156 GLY A C 1
ATOM 1163 O O . GLY A 1 156 ? 13.247 -6.747 -13.786 1.00 67.94 156 GLY A O 1
ATOM 1164 N N . ASP A 1 157 ? 13.133 -8.125 -12.001 1.00 73.00 157 ASP A N 1
ATOM 1165 C CA . ASP A 1 157 ? 11.724 -7.861 -11.699 1.00 73.00 157 ASP A CA 1
ATOM 1166 C C . ASP A 1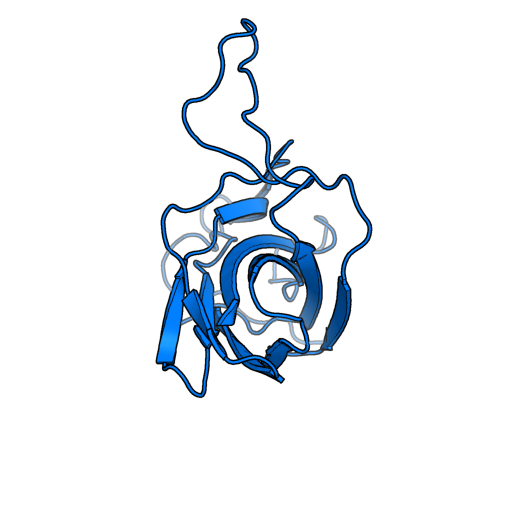 157 ? 11.485 -6.375 -11.410 1.00 73.00 157 ASP A C 1
ATOM 1168 O O . ASP A 1 157 ? 12.151 -5.765 -10.569 1.00 73.00 157 ASP A O 1
ATOM 1172 N N . GLN A 1 158 ? 10.497 -5.803 -12.097 1.00 82.25 158 GLN A N 1
ATOM 1173 C CA . GLN A 1 158 ? 10.056 -4.433 -11.873 1.00 82.25 158 GLN A CA 1
ATOM 1174 C C . GLN A 1 158 ? 9.098 -4.429 -10.690 1.00 82.25 158 GLN A C 1
ATOM 1176 O O . GLN A 1 158 ? 8.024 -5.019 -10.769 1.00 82.25 158 GLN A O 1
ATOM 1181 N N . MET A 1 159 ? 9.466 -3.785 -9.586 1.00 88.88 159 MET A N 1
ATOM 1182 C CA . MET A 1 159 ? 8.630 -3.750 -8.391 1.00 88.88 159 MET A CA 1
ATOM 1183 C C . MET A 1 159 ? 8.499 -2.360 -7.784 1.00 88.88 159 MET A C 1
ATOM 1185 O O . MET A 1 159 ? 9.279 -1.441 -8.043 1.00 88.88 159 MET A O 1
ATOM 1189 N N . THR A 1 160 ? 7.466 -2.208 -6.966 1.00 91.81 160 THR A N 1
ATOM 1190 C CA . THR A 1 160 ? 7.264 -1.054 -6.097 1.00 91.81 160 THR A CA 1
ATOM 1191 C C . THR A 1 160 ? 6.635 -1.489 -4.787 1.00 91.81 160 THR A C 1
ATOM 1193 O O . THR A 1 160 ? 5.694 -2.280 -4.774 1.00 91.81 160 THR A O 1
ATOM 1196 N N . GLU A 1 161 ? 7.127 -0.933 -3.689 1.00 95.31 161 GLU A N 1
ATOM 1197 C CA . GLU A 1 161 ? 6.508 -1.040 -2.376 1.00 95.31 161 GLU A CA 1
ATOM 1198 C C . GLU A 1 161 ? 5.653 0.193 -2.076 1.00 95.31 161 GLU A C 1
ATOM 1200 O O . GLU A 1 161 ? 6.113 1.330 -2.199 1.00 95.31 161 GLU A O 1
ATOM 1205 N N . TYR A 1 162 ? 4.429 -0.043 -1.624 1.00 96.31 162 TYR A N 1
ATOM 1206 C CA . TYR A 1 162 ? 3.496 0.973 -1.163 1.00 96.31 162 TYR A CA 1
ATOM 1207 C C . TYR A 1 162 ? 3.059 0.688 0.265 1.00 96.31 162 TYR A C 1
ATOM 1209 O O . TYR A 1 162 ? 3.012 -0.465 0.700 1.00 96.31 162 TYR A O 1
ATOM 1217 N N . LEU A 1 163 ? 2.689 1.746 0.976 1.00 97.62 163 LEU A N 1
ATOM 1218 C CA . LEU A 1 163 ? 2.153 1.658 2.320 1.00 97.62 163 LEU A CA 1
ATOM 1219 C C . LEU A 1 163 ? 0.979 2.618 2.499 1.00 97.62 163 LEU A C 1
ATOM 1221 O O . LEU A 1 163 ? 1.126 3.821 2.302 1.00 97.62 163 LEU A O 1
ATOM 1225 N N . TYR A 1 164 ? -0.154 2.094 2.946 1.00 98.12 164 TYR A N 1
ATOM 1226 C CA . TYR A 1 164 ? -1.365 2.862 3.230 1.00 98.12 164 TYR A CA 1
ATOM 1227 C C . TYR A 1 164 ? -1.718 2.763 4.702 1.00 98.12 164 TYR A C 1
ATOM 1229 O O . TYR A 1 164 ? -1.419 1.766 5.363 1.00 98.12 164 TYR A O 1
ATOM 1237 N N . ARG A 1 165 ? -2.425 3.772 5.204 1.00 97.94 165 ARG A N 1
ATOM 1238 C CA . ARG A 1 165 ? -2.955 3.768 6.565 1.00 97.94 165 ARG A CA 1
ATOM 1239 C C . ARG A 1 165 ? -4.460 3.610 6.522 1.00 97.94 165 ARG A C 1
ATOM 1241 O O . ARG A 1 165 ? -5.150 4.321 5.791 1.00 97.94 165 ARG A O 1
ATOM 1248 N N . VAL A 1 166 ? -4.964 2.688 7.330 1.00 98.19 166 VAL A N 1
ATOM 1249 C CA . VAL A 1 166 ? -6.391 2.393 7.423 1.00 98.19 166 VAL A CA 1
ATOM 1250 C C . VAL A 1 166 ? -6.804 2.388 8.886 1.00 98.19 166 VAL A C 1
ATOM 1252 O O . VAL A 1 166 ? -6.118 1.811 9.727 1.00 98.19 166 VAL A O 1
ATOM 1255 N N . ARG A 1 167 ? -7.932 3.023 9.198 1.00 98.06 167 ARG A N 1
ATOM 1256 C CA . ARG A 1 167 ? -8.576 2.926 10.508 1.00 98.06 167 ARG A CA 1
ATOM 1257 C C . ARG A 1 167 ? -9.880 2.152 10.361 1.00 98.06 167 ARG A C 1
ATOM 1259 O O . ARG A 1 167 ? -10.786 2.605 9.668 1.00 98.06 167 ARG A O 1
ATOM 1266 N N . VAL A 1 168 ? -9.955 1.002 11.018 1.00 97.75 168 VAL A N 1
ATOM 1267 C CA . VAL A 1 168 ? -11.127 0.123 11.027 1.00 97.75 168 VAL A CA 1
ATOM 1268 C C . VAL A 1 168 ? -12.000 0.470 12.232 1.00 97.75 168 VAL A C 1
ATOM 1270 O O . VAL A 1 168 ? -11.482 0.565 13.349 1.00 97.75 168 VAL A O 1
ATOM 1273 N N . GLN A 1 169 ? -13.295 0.686 11.994 1.00 94.19 169 GLN A N 1
ATOM 1274 C CA . GLN A 1 169 ? -14.315 1.052 12.984 1.00 94.19 169 GLN A CA 1
ATOM 1275 C C . GLN A 1 169 ? -15.380 -0.036 13.134 1.00 94.19 169 GLN A C 1
ATOM 1277 O O . GLN A 1 169 ? -15.662 -0.748 12.139 1.00 94.19 169 GLN A O 1
#